Protein AF-A0A9E2J260-F1 (afdb_monomer_lite)

Foldseek 3Di:
DDPVVVVVVVVVVVVCCVVVVCCCVPPVVVVLVVCVVVVQFDPDPPGDGDDPVRCCVVPPPDPCPPPPDPADPVRLVVQLVVCVVVVVVVSNVVSVD

Structure (mmCIF, N/CA/C/O backbone):
data_AF-A0A9E2J260-F1
#
_entry.id   AF-A0A9E2J260-F1
#
loop_
_atom_site.group_PDB
_atom_site.id
_atom_site.type_symbol
_atom_site.label_atom_id
_atom_site.label_alt_id
_atom_site.label_comp_id
_atom_site.label_asym_id
_atom_site.label_entity_id
_atom_site.label_seq_id
_atom_site.pdbx_PDB_ins_code
_atom_site.Cartn_x
_atom_site.Cartn_y
_atom_site.Cartn_z
_atom_site.occupancy
_atom_site.B_iso_or_equiv
_atom_site.auth_seq_id
_atom_site.auth_comp_id
_atom_site.auth_asym_id
_atom_site.auth_atom_id
_atom_site.pdbx_PDB_model_num
ATOM 1 N N . MET A 1 1 ? -24.648 -7.299 40.852 1.00 65.00 1 MET A N 1
ATOM 2 C CA . MET A 1 1 ? -24.031 -6.164 40.127 1.00 65.00 1 MET A CA 1
ATOM 3 C C . MET A 1 1 ? -24.961 -4.964 40.239 1.00 65.00 1 MET A C 1
ATOM 5 O O . MET A 1 1 ? -26.153 -5.131 40.020 1.00 65.00 1 MET A O 1
ATOM 9 N N . ASN A 1 2 ? -24.475 -3.805 40.682 1.00 88.62 2 ASN A N 1
ATOM 10 C CA . ASN A 1 2 ? -25.334 -2.654 40.970 1.00 88.62 2 ASN A CA 1
ATOM 11 C C . ASN A 1 2 ? -25.706 -1.921 39.663 1.00 88.62 2 ASN A C 1
ATOM 13 O O . ASN A 1 2 ? -24.900 -1.875 38.738 1.00 88.62 2 ASN A O 1
ATOM 17 N N . LYS A 1 3 ? -26.895 -1.310 39.560 1.00 89.00 3 LYS A N 1
ATOM 18 C CA . LYS A 1 3 ? -27.318 -0.616 38.317 1.00 89.00 3 LYS A CA 1
ATOM 19 C C . LYS A 1 3 ? -26.304 0.453 37.881 1.00 89.00 3 LYS A C 1
ATOM 21 O O . LYS A 1 3 ? -26.048 0.621 36.695 1.00 89.00 3 LYS A O 1
ATOM 26 N N . LYS A 1 4 ? -25.664 1.115 38.851 1.00 91.38 4 LYS A N 1
ATOM 27 C CA . LYS A 1 4 ? -24.603 2.108 38.623 1.00 91.38 4 LYS A CA 1
ATOM 28 C C . LYS A 1 4 ? -23.349 1.510 37.970 1.00 91.38 4 LYS A C 1
ATOM 30 O O . LYS A 1 4 ? -22.779 2.143 37.090 1.00 91.38 4 LYS A O 1
ATOM 35 N N . THR A 1 5 ? -22.937 0.296 38.352 1.00 91.75 5 THR A N 1
ATOM 36 C CA . THR A 1 5 ? -21.764 -0.356 37.744 1.00 91.75 5 THR A CA 1
ATOM 37 C C . THR A 1 5 ? -22.040 -0.844 36.324 1.00 91.75 5 THR A C 1
ATOM 39 O O . THR A 1 5 ? -21.145 -0.784 35.490 1.00 91.75 5 THR A O 1
ATOM 42 N N . ILE A 1 6 ? -23.279 -1.240 36.013 1.00 92.88 6 ILE A N 1
ATOM 43 C CA . ILE A 1 6 ? -23.687 -1.584 34.639 1.00 92.88 6 ILE A CA 1
ATOM 44 C C . ILE A 1 6 ? -23.588 -0.355 33.727 1.00 92.88 6 ILE A C 1
ATOM 46 O O . ILE A 1 6 ? -22.963 -0.420 32.673 1.00 92.88 6 ILE A O 1
ATOM 50 N N . TRP A 1 7 ? -24.143 0.783 34.151 1.00 95.38 7 TRP A N 1
ATOM 51 C CA . TRP A 1 7 ? -24.065 2.026 33.377 1.00 95.38 7 TRP A CA 1
ATOM 52 C C . TRP A 1 7 ? -22.628 2.523 33.194 1.00 95.38 7 TRP A C 1
ATOM 54 O O . TRP A 1 7 ? -22.272 2.949 32.099 1.00 95.38 7 TRP A O 1
ATOM 64 N N . ALA A 1 8 ? -21.786 2.412 34.225 1.00 94.38 8 ALA A N 1
ATOM 65 C CA . ALA A 1 8 ? -20.372 2.765 34.122 1.00 94.38 8 ALA A CA 1
ATOM 66 C C . ALA A 1 8 ? -19.635 1.924 33.063 1.00 94.38 8 ALA A C 1
ATOM 68 O O . ALA A 1 8 ? -18.864 2.469 32.276 1.00 94.38 8 ALA A O 1
ATOM 69 N N . LEU A 1 9 ? -19.912 0.616 32.993 1.00 94.50 9 LEU A N 1
ATOM 70 C CA . LEU A 1 9 ? -19.339 -0.270 31.974 1.00 94.50 9 LEU A CA 1
ATOM 71 C C . LEU A 1 9 ? -19.811 0.091 30.564 1.00 94.50 9 LEU A C 1
ATOM 73 O O . LEU A 1 9 ? -18.995 0.148 29.649 1.00 94.50 9 LEU A O 1
ATOM 77 N N . VAL A 1 10 ? -21.103 0.382 30.388 1.00 95.12 10 VAL A N 1
ATOM 78 C CA . VAL A 1 10 ? -21.646 0.806 29.087 1.00 95.12 10 VAL A CA 1
ATOM 79 C C . VAL A 1 10 ? -20.972 2.092 28.614 1.00 95.12 10 VAL A C 1
ATOM 81 O O . VAL A 1 10 ? -20.513 2.152 27.477 1.00 95.12 10 VAL A O 1
ATOM 84 N N . ILE A 1 11 ? -20.852 3.095 29.488 1.00 95.31 11 ILE A N 1
ATOM 85 C CA . ILE A 1 11 ? -20.177 4.357 29.157 1.00 95.31 11 ILE A CA 1
ATOM 86 C C . ILE A 1 11 ? -18.720 4.100 28.765 1.00 95.31 11 ILE A C 1
ATOM 88 O O . ILE A 1 11 ? -18.255 4.663 27.780 1.00 95.31 11 ILE A O 1
ATOM 92 N N . LEU A 1 12 ? -18.013 3.228 29.485 1.00 95.81 12 LEU A N 1
ATOM 93 C CA . LEU A 1 12 ? -16.615 2.909 29.198 1.00 95.81 12 LEU A CA 1
ATOM 94 C C . LEU A 1 12 ? -16.441 2.223 27.836 1.00 95.81 12 LEU A C 1
ATOM 96 O O . LEU A 1 12 ? -15.534 2.577 27.085 1.00 95.81 12 LEU A O 1
ATOM 100 N N . VAL A 1 13 ? -17.336 1.297 27.481 1.00 95.75 13 VAL A N 1
ATOM 101 C CA . VAL A 1 13 ? -17.344 0.651 26.158 1.00 95.75 13 VAL A CA 1
ATOM 102 C C . VAL A 1 13 ? -17.641 1.668 25.059 1.00 95.75 13 VAL A C 1
ATOM 104 O O . VAL A 1 13 ? -16.927 1.707 24.060 1.00 95.75 13 VAL A O 1
ATOM 107 N N . VAL A 1 14 ? -18.643 2.529 25.247 1.00 95.75 14 VAL A N 1
ATOM 108 C CA . VAL A 1 14 ? -18.961 3.597 24.287 1.00 95.75 14 VAL A CA 1
ATOM 109 C C . VAL A 1 14 ? -17.761 4.524 24.104 1.00 95.75 14 VAL A C 1
ATOM 111 O O . VAL A 1 14 ? -17.384 4.818 22.973 1.00 95.75 14 VAL A O 1
ATOM 114 N N . LEU A 1 15 ? -17.105 4.926 25.194 1.00 95.81 15 LEU A N 1
ATOM 115 C CA . LEU A 1 15 ? -15.919 5.775 25.143 1.00 95.81 15 LEU A CA 1
ATOM 116 C C . LEU A 1 15 ? -14.777 5.102 24.367 1.00 95.81 15 LEU A C 1
ATOM 118 O O . LEU A 1 15 ? -14.157 5.734 23.515 1.00 95.81 15 LEU A O 1
ATOM 122 N N . ALA A 1 16 ? -14.532 3.811 24.611 1.00 94.00 16 ALA A N 1
ATOM 123 C CA . ALA A 1 16 ? -13.518 3.039 23.898 1.00 94.00 16 ALA A CA 1
ATOM 124 C C . ALA A 1 16 ? -13.818 2.934 22.393 1.00 94.00 16 ALA A C 1
ATOM 126 O O . ALA A 1 16 ? -12.911 3.090 21.579 1.00 94.00 16 ALA A O 1
ATOM 127 N N . VAL A 1 17 ? -15.083 2.734 22.011 1.00 94.94 17 VAL A N 1
ATOM 128 C CA . VAL A 1 17 ? -15.507 2.696 20.601 1.00 94.94 17 VAL A CA 1
ATOM 129 C C . VAL A 1 17 ? -15.344 4.064 19.940 1.00 94.94 17 VAL A C 1
ATOM 131 O O . VAL A 1 17 ? -14.840 4.140 18.823 1.00 94.94 17 VAL A O 1
ATOM 134 N N . VAL A 1 18 ? -15.715 5.149 20.622 1.00 94.81 18 VAL A N 1
ATOM 135 C CA . VAL A 1 18 ? -15.572 6.518 20.102 1.00 94.81 18 VAL A CA 1
ATOM 136 C C . VAL A 1 18 ? -14.098 6.866 19.897 1.00 94.81 18 VAL A C 1
ATOM 138 O O . VAL A 1 18 ? -13.714 7.325 18.821 1.00 94.81 18 VAL A O 1
ATOM 141 N N . LEU A 1 19 ? -13.252 6.602 20.895 1.00 93.12 19 LEU A N 1
ATOM 142 C CA . LEU A 1 19 ? -11.813 6.857 20.814 1.00 93.12 19 LEU A CA 1
ATOM 143 C C . LEU A 1 19 ? -11.136 5.966 19.763 1.00 93.12 19 LEU A C 1
ATOM 145 O O . LEU A 1 19 ? -10.336 6.453 18.962 1.00 93.12 19 LEU A O 1
ATOM 149 N N . GLY A 1 20 ? -11.489 4.681 19.720 1.00 91.50 20 GLY A N 1
ATOM 150 C CA . GLY A 1 20 ? -10.986 3.737 18.723 1.00 91.50 20 GLY A CA 1
ATOM 151 C C . GLY A 1 20 ? -11.404 4.110 17.301 1.00 91.50 20 GLY A C 1
ATOM 152 O O . GLY A 1 20 ? -10.574 4.095 16.392 1.00 91.50 20 GLY A O 1
ATOM 153 N N . GLY A 1 21 ? -12.660 4.518 17.111 1.00 90.69 21 GLY A N 1
ATOM 154 C CA . GLY A 1 21 ? -13.182 5.002 15.835 1.00 90.69 21 GLY A CA 1
ATOM 155 C C . GLY A 1 21 ? -12.483 6.279 15.371 1.00 90.69 21 GLY A C 1
ATOM 156 O O . GLY A 1 21 ? -12.053 6.360 14.220 1.00 90.69 21 GLY A O 1
ATOM 157 N N . LEU A 1 22 ? -12.278 7.243 16.277 1.00 92.00 22 LEU A N 1
ATOM 158 C CA . LEU A 1 22 ? -11.519 8.465 15.993 1.00 92.00 22 LEU A CA 1
ATOM 159 C C . LEU A 1 22 ? -10.081 8.160 15.569 1.00 92.00 22 LEU A C 1
ATOM 161 O O . LEU A 1 22 ? -9.605 8.724 14.583 1.00 92.00 22 LEU A O 1
ATOM 165 N N . TYR A 1 23 ? -9.399 7.250 16.266 1.00 92.00 23 TYR A N 1
ATOM 166 C CA . TYR A 1 23 ? -8.053 6.817 15.893 1.00 92.00 23 TYR A CA 1
ATOM 167 C C . TYR A 1 23 ? -8.029 6.141 14.515 1.00 92.00 23 TYR A C 1
ATOM 169 O O . TYR A 1 23 ? -7.195 6.482 13.669 1.00 92.00 23 TYR A O 1
ATOM 177 N N . CYS A 1 24 ? -8.969 5.226 14.255 1.00 88.06 24 CYS A N 1
ATOM 178 C CA . CYS A 1 24 ? -9.075 4.548 12.965 1.00 88.06 24 CYS A CA 1
ATOM 179 C C . CYS A 1 24 ? -9.277 5.549 11.820 1.00 88.06 24 CYS A C 1
ATOM 181 O O . CYS A 1 24 ? -8.608 5.448 10.795 1.00 88.06 24 CYS A O 1
ATOM 183 N N . TYR A 1 25 ? -10.136 6.550 12.016 1.00 86.62 25 TYR A N 1
ATOM 184 C CA . TYR A 1 25 ? -10.425 7.566 11.008 1.00 86.62 25 TYR A CA 1
ATOM 185 C C . TYR A 1 25 ? -9.278 8.565 10.801 1.00 86.62 25 TYR A C 1
ATOM 187 O O . TYR A 1 25 ? -8.964 8.923 9.671 1.00 86.62 25 TYR A O 1
ATOM 195 N N . LYS A 1 26 ? -8.634 9.032 11.879 1.00 89.19 26 LYS A N 1
ATOM 196 C CA . LYS A 1 26 ? -7.600 10.079 11.799 1.00 89.19 26 LYS A CA 1
ATOM 197 C C . LYS A 1 26 ? -6.216 9.557 11.432 1.00 89.19 26 LYS A C 1
ATOM 199 O O . LYS A 1 26 ? -5.434 10.305 10.857 1.00 89.19 26 LYS A O 1
ATOM 204 N N . VAL A 1 27 ? -5.889 8.317 11.795 1.00 88.81 27 VAL A N 1
ATOM 205 C CA . VAL A 1 27 ? -4.517 7.796 11.686 1.00 88.81 27 VAL A CA 1
ATOM 206 C C . VAL A 1 27 ? -4.442 6.594 10.760 1.00 88.81 27 VAL A C 1
ATOM 208 O O . VAL A 1 27 ? -3.598 6.563 9.866 1.00 88.81 27 VAL A O 1
ATOM 211 N N . TRP A 1 28 ? -5.292 5.591 10.970 1.00 86.94 28 TRP A N 1
ATOM 212 C CA . TRP A 1 28 ? -5.189 4.335 10.227 1.00 86.94 28 TRP A CA 1
ATOM 213 C C . TRP A 1 28 ? -5.670 4.482 8.780 1.00 86.94 28 TRP A C 1
ATOM 215 O O . TRP A 1 28 ? -4.956 4.091 7.858 1.00 86.94 28 TRP A O 1
ATOM 225 N N . TRP A 1 29 ? -6.833 5.104 8.581 1.00 87.25 29 TRP A N 1
ATOM 226 C CA . TRP A 1 29 ? -7.440 5.284 7.265 1.00 87.25 29 TRP A CA 1
ATOM 227 C C . TRP A 1 29 ? -6.571 6.102 6.294 1.00 87.25 29 TRP A C 1
ATOM 229 O O . TRP A 1 29 ? -6.256 5.583 5.222 1.00 87.25 29 TRP A O 1
ATOM 239 N N . PRO A 1 30 ? -6.060 7.298 6.656 1.00 88.38 30 PRO A N 1
ATOM 240 C CA . PRO A 1 30 ? -5.269 8.10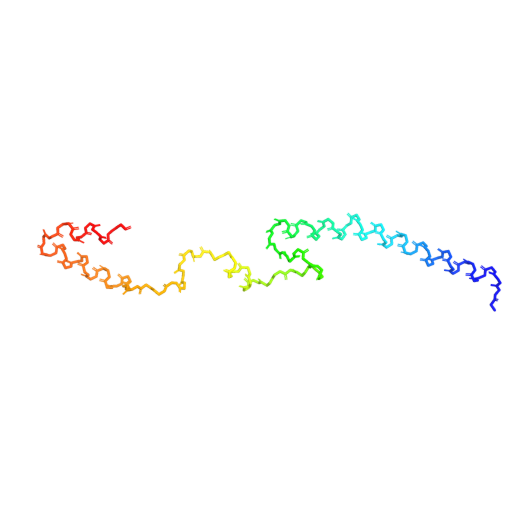2 5.725 1.00 88.38 30 PRO A CA 1
ATOM 241 C C . PRO A 1 30 ? -3.948 7.424 5.353 1.00 88.38 30 PRO A C 1
ATOM 243 O O . PRO A 1 30 ? -3.506 7.495 4.212 1.00 88.38 30 PRO A O 1
ATOM 246 N N . LYS A 1 31 ? -3.323 6.696 6.291 1.00 88.06 31 LYS A N 1
ATOM 247 C CA . LYS A 1 31 ? -2.112 5.911 6.001 1.00 88.06 31 LYS A CA 1
ATOM 248 C C . LYS A 1 31 ? -2.369 4.826 4.959 1.00 88.06 31 LYS A C 1
ATOM 250 O O . LYS A 1 31 ? -1.511 4.575 4.115 1.00 88.06 31 LYS A O 1
ATOM 255 N N . LYS A 1 32 ? -3.531 4.170 5.022 1.00 87.69 32 LYS A N 1
ATOM 256 C CA . LYS A 1 32 ? -3.934 3.178 4.022 1.00 87.69 32 LYS A CA 1
ATOM 257 C C . LYS A 1 32 ? -4.201 3.832 2.678 1.00 87.69 32 LYS A C 1
ATOM 259 O O . LYS A 1 32 ? -3.701 3.341 1.674 1.00 87.69 32 LYS A O 1
ATOM 264 N N . GLU A 1 33 ? -4.905 4.954 2.672 1.00 88.81 33 GLU A N 1
ATOM 265 C CA . GLU A 1 33 ? -5.191 5.708 1.456 1.00 88.81 33 GLU A CA 1
ATOM 266 C C . GLU A 1 33 ? -3.913 6.158 0.736 1.00 88.81 33 GLU A C 1
ATOM 268 O O . GLU A 1 33 ? -3.777 5.909 -0.458 1.00 88.81 33 GLU A O 1
ATOM 273 N N . ILE A 1 34 ? -2.928 6.697 1.461 1.00 91.25 34 ILE A N 1
ATOM 274 C CA . ILE A 1 34 ? -1.622 7.074 0.894 1.00 91.25 34 ILE A CA 1
ATOM 275 C C . ILE A 1 34 ? -0.932 5.866 0.247 1.00 91.25 34 ILE A C 1
ATOM 277 O O . ILE A 1 34 ? -0.411 5.970 -0.861 1.00 91.25 34 ILE A O 1
ATOM 281 N N . ALA A 1 35 ? -0.947 4.700 0.902 1.00 88.19 35 ALA A N 1
ATOM 282 C CA . ALA A 1 35 ? -0.342 3.488 0.347 1.00 88.19 35 ALA A CA 1
ATOM 283 C C . ALA A 1 35 ? -1.065 2.992 -0.919 1.00 88.19 35 ALA A C 1
ATOM 285 O O . ALA A 1 35 ? -0.422 2.477 -1.831 1.00 88.19 35 ALA A O 1
ATOM 286 N N . ILE A 1 36 ? -2.388 3.154 -0.987 1.00 89.56 36 ILE A N 1
ATOM 287 C CA . ILE A 1 36 ? -3.192 2.804 -2.166 1.00 89.56 36 ILE A CA 1
ATOM 288 C C . ILE A 1 36 ? -2.897 3.773 -3.312 1.00 89.56 36 ILE A C 1
ATOM 290 O O . ILE A 1 36 ? -2.647 3.331 -4.430 1.00 89.56 36 ILE A O 1
ATOM 294 N N . GLN A 1 37 ? -2.874 5.080 -3.034 1.00 89.31 37 GLN A N 1
ATOM 295 C CA . GLN A 1 37 ? -2.558 6.115 -4.023 1.00 89.31 37 GLN A CA 1
ATOM 296 C C . GLN A 1 37 ? -1.131 5.969 -4.569 1.00 89.31 37 GLN A C 1
ATOM 298 O O . GLN A 1 37 ? -0.904 6.181 -5.755 1.00 89.31 37 GLN A O 1
ATOM 303 N N . ALA A 1 38 ? -0.185 5.536 -3.733 1.00 87.94 38 ALA A N 1
ATOM 304 C CA . ALA A 1 38 ? 1.183 5.229 -4.144 1.00 87.94 38 ALA A CA 1
ATOM 305 C C . ALA A 1 38 ? 1.322 3.908 -4.932 1.00 87.94 38 ALA A C 1
ATOM 307 O O . ALA A 1 38 ? 2.430 3.554 -5.325 1.00 87.94 38 ALA A O 1
ATOM 308 N N . GLY A 1 39 ? 0.241 3.143 -5.131 1.00 86.19 39 GLY A N 1
ATOM 309 C CA . GLY A 1 39 ? 0.287 1.840 -5.808 1.00 86.19 39 GLY A CA 1
ATOM 310 C C . GLY A 1 39 ? 0.947 0.726 -4.984 1.00 86.19 39 GLY A C 1
ATOM 311 O O . GLY A 1 39 ? 1.259 -0.336 -5.516 1.00 86.19 39 GLY A O 1
ATOM 312 N N . LEU A 1 40 ? 1.148 0.939 -3.679 1.00 87.94 40 LEU A N 1
ATOM 313 C CA . LEU A 1 40 ? 1.815 0.002 -2.764 1.00 87.94 40 LEU A CA 1
ATOM 314 C C . LEU A 1 40 ? 0.843 -0.957 -2.063 1.00 87.94 40 LEU A C 1
ATOM 316 O O . LEU A 1 40 ? 1.269 -1.921 -1.423 1.00 87.94 40 LEU A O 1
ATOM 320 N N . ALA A 1 41 ? -0.463 -0.717 -2.173 1.00 91.19 41 ALA A N 1
ATOM 321 C CA . ALA A 1 41 ? -1.498 -1.553 -1.579 1.00 91.19 41 ALA A CA 1
ATOM 322 C C . ALA A 1 41 ? -2.721 -1.712 -2.494 1.00 91.19 41 ALA A C 1
ATOM 324 O O . ALA A 1 41 ? -2.985 -0.882 -3.364 1.00 91.19 41 ALA A O 1
ATOM 325 N N . LYS A 1 42 ? -3.502 -2.775 -2.265 1.00 88.19 42 LYS A N 1
ATOM 326 C CA . LYS A 1 42 ? -4.789 -2.992 -2.947 1.00 88.19 42 LYS A CA 1
ATOM 327 C C . LYS A 1 42 ? -5.809 -1.933 -2.532 1.00 88.19 42 LYS A C 1
ATOM 329 O O . LYS A 1 42 ? -5.924 -1.632 -1.348 1.00 88.19 42 LYS A O 1
ATOM 334 N N . SER A 1 43 ? -6.612 -1.453 -3.481 1.00 87.38 43 SER A N 1
ATOM 335 C CA . SER A 1 43 ? -7.716 -0.509 -3.235 1.00 87.38 43 SER A CA 1
ATOM 336 C C . SER A 1 43 ? -8.934 -1.143 -2.548 1.00 87.38 43 SER A C 1
ATOM 338 O O . SER A 1 43 ? -9.777 -0.434 -2.001 1.00 87.38 43 SER A O 1
ATOM 340 N N . THR A 1 44 ? -9.022 -2.474 -2.531 1.00 86.50 44 THR A N 1
ATOM 341 C CA . THR A 1 44 ? -10.119 -3.233 -1.919 1.00 86.50 44 THR A CA 1
ATOM 342 C C . THR A 1 44 ? -9.770 -3.698 -0.507 1.00 86.50 44 THR A C 1
ATOM 344 O O . THR A 1 44 ? -8.634 -4.111 -0.247 1.00 86.50 44 THR A O 1
ATOM 347 N N . PHE A 1 45 ? -10.765 -3.718 0.389 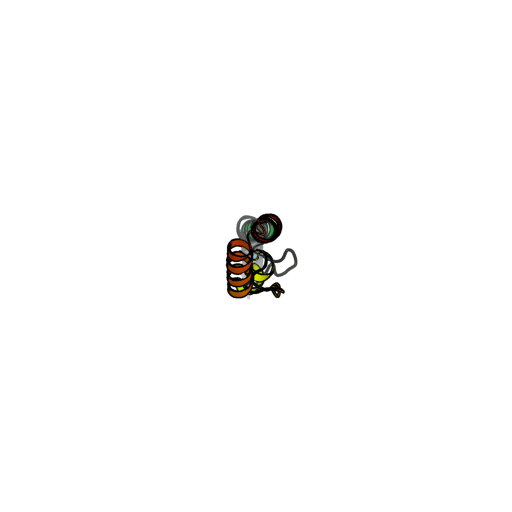1.00 82.69 45 PHE A N 1
ATOM 348 C CA . PHE A 1 45 ? -10.642 -4.324 1.721 1.00 82.69 45 PHE A CA 1
ATOM 349 C C . PHE A 1 45 ? -10.047 -5.744 1.604 1.00 82.69 45 PHE A C 1
ATOM 351 O O . PHE A 1 45 ? -10.509 -6.512 0.757 1.00 82.69 45 PHE A O 1
ATOM 358 N N . PRO A 1 46 ? -9.018 -6.117 2.394 1.00 86.31 46 PRO A N 1
ATOM 359 C CA . PRO A 1 46 ? -8.519 -5.457 3.609 1.00 86.31 46 PRO A CA 1
ATOM 360 C C . PRO A 1 46 ? -7.361 -4.451 3.408 1.00 86.31 46 PRO A C 1
ATOM 362 O O . PRO A 1 46 ? -6.586 -4.223 4.338 1.00 86.31 46 PRO A O 1
ATOM 365 N N . TRP A 1 47 ? -7.194 -3.859 2.217 1.00 84.75 47 TRP A N 1
ATOM 366 C CA . TRP A 1 47 ? -6.111 -2.903 1.907 1.00 84.75 47 TRP A CA 1
ATOM 367 C C . TRP A 1 47 ? -4.725 -3.454 2.264 1.00 84.75 47 TRP A C 1
ATOM 369 O O . TRP A 1 47 ? -3.935 -2.866 3.023 1.00 84.75 47 TRP A O 1
ATOM 379 N N . ARG A 1 48 ? -4.472 -4.666 1.758 1.00 88.44 48 ARG A N 1
ATOM 380 C CA . ARG A 1 48 ? -3.209 -5.383 1.928 1.00 88.44 48 ARG A CA 1
ATOM 381 C C . ARG A 1 48 ? -2.112 -4.687 1.127 1.00 88.44 48 ARG A C 1
ATOM 383 O O . ARG A 1 48 ? -2.337 -4.344 -0.033 1.00 88.44 48 ARG A O 1
ATOM 390 N N . ALA A 1 49 ? -0.938 -4.538 1.734 1.00 89.06 49 ALA A N 1
ATOM 391 C CA . ALA A 1 49 ? 0.265 -4.150 1.010 1.00 89.06 49 ALA A CA 1
ATOM 392 C C . ALA A 1 49 ? 0.651 -5.239 -0.003 1.00 89.06 49 ALA A C 1
ATOM 394 O O . ALA A 1 49 ? 0.425 -6.430 0.243 1.00 89.06 49 ALA A O 1
ATOM 395 N N . TYR A 1 50 ? 1.212 -4.828 -1.134 1.00 90.56 50 TYR A N 1
ATOM 396 C CA . TYR A 1 50 ? 1.790 -5.756 -2.096 1.00 90.56 50 TYR A CA 1
ATOM 397 C C . TYR A 1 50 ? 3.119 -6.308 -1.582 1.00 90.56 50 TYR A C 1
ATOM 399 O O . TYR A 1 50 ? 3.844 -5.639 -0.842 1.00 90.56 50 TYR A O 1
ATOM 407 N N . THR A 1 51 ? 3.440 -7.541 -1.965 1.00 89.88 51 THR A N 1
ATOM 408 C CA . THR A 1 51 ? 4.789 -8.078 -1.750 1.00 89.88 51 THR A CA 1
ATOM 409 C C . THR A 1 51 ? 5.763 -7.468 -2.759 1.00 89.88 51 THR A C 1
ATOM 411 O O . THR A 1 51 ? 5.354 -6.943 -3.796 1.00 89.88 51 THR A O 1
ATOM 414 N N . GLN A 1 52 ? 7.068 -7.564 -2.488 1.00 86.25 52 GLN A N 1
ATOM 415 C CA . GLN A 1 52 ? 8.090 -7.094 -3.429 1.00 86.25 52 GLN A CA 1
ATOM 416 C C . GLN A 1 52 ? 7.958 -7.774 -4.800 1.00 86.25 52 GLN A C 1
ATOM 418 O O . GLN A 1 52 ? 8.106 -7.128 -5.831 1.00 86.25 52 GLN A O 1
ATOM 423 N N . GLU A 1 53 ? 7.634 -9.066 -4.821 1.00 85.75 53 GLU A N 1
ATOM 424 C CA . GLU A 1 53 ? 7.432 -9.830 -6.055 1.00 85.75 53 GLU A CA 1
ATOM 425 C C . GLU A 1 53 ? 6.228 -9.330 -6.863 1.00 85.75 53 GLU A C 1
ATOM 427 O O . GLU A 1 53 ? 6.306 -9.214 -8.084 1.00 85.75 53 GLU A O 1
ATOM 432 N N . GLU A 1 54 ? 5.115 -9.013 -6.194 1.00 86.94 54 GLU A N 1
ATOM 433 C CA . GLU A 1 54 ? 3.927 -8.445 -6.841 1.00 86.94 54 GLU A CA 1
ATOM 434 C C . GLU A 1 54 ? 4.222 -7.052 -7.407 1.00 86.94 54 GLU A C 1
ATOM 436 O O . GLU A 1 54 ? 3.848 -6.762 -8.543 1.00 86.94 54 GLU A O 1
ATOM 441 N N . LEU A 1 55 ? 4.938 -6.213 -6.650 1.00 87.81 55 LEU A N 1
ATOM 442 C CA . LEU A 1 55 ? 5.369 -4.893 -7.112 1.00 87.81 55 LEU A CA 1
ATOM 443 C C . LEU A 1 55 ? 6.304 -4.990 -8.316 1.00 87.81 55 LEU A C 1
ATOM 445 O O . LEU A 1 55 ? 6.099 -4.269 -9.284 1.00 87.81 55 LEU A O 1
ATOM 449 N N . ASN A 1 56 ? 7.272 -5.907 -8.296 1.00 85.31 56 ASN A N 1
ATOM 450 C CA . ASN A 1 56 ? 8.204 -6.106 -9.407 1.00 85.31 56 ASN A CA 1
ATOM 451 C C . ASN A 1 56 ? 7.490 -6.574 -10.684 1.00 85.31 56 ASN A C 1
ATOM 453 O O . ASN A 1 56 ? 7.901 -6.206 -11.779 1.00 85.31 56 ASN A O 1
ATOM 457 N N . LYS A 1 57 ? 6.412 -7.358 -10.558 1.00 83.25 57 LYS A N 1
ATOM 458 C CA . LYS A 1 57 ? 5.583 -7.770 -11.701 1.00 83.25 57 LYS A CA 1
ATOM 459 C C . LYS A 1 57 ? 4.746 -6.622 -12.263 1.00 83.25 57 LYS A C 1
ATOM 461 O O . LYS A 1 57 ? 4.589 -6.528 -13.475 1.00 83.25 57 LYS A O 1
ATOM 466 N N . MET A 1 58 ? 4.193 -5.767 -11.401 1.00 83.06 58 MET A N 1
ATOM 467 C CA . MET A 1 58 ? 3.381 -4.618 -11.827 1.00 83.06 58 MET A CA 1
ATOM 468 C C . MET A 1 58 ? 4.232 -3.465 -12.371 1.00 83.06 58 MET A C 1
ATOM 470 O O . MET A 1 58 ? 3.825 -2.784 -13.309 1.00 83.06 58 MET A O 1
ATOM 474 N N . TYR A 1 59 ? 5.415 -3.267 -11.794 1.00 82.31 59 TYR A N 1
ATOM 475 C CA . TYR A 1 59 ? 6.352 -2.195 -12.112 1.00 82.31 59 TYR A CA 1
ATOM 476 C C . TYR A 1 59 ? 7.756 -2.778 -12.334 1.00 82.31 59 TYR A C 1
ATOM 478 O O . TYR A 1 59 ? 8.641 -2.616 -11.486 1.00 82.31 59 TYR A O 1
ATOM 486 N N . PRO A 1 60 ? 7.980 -3.489 -13.455 1.00 77.94 60 PRO A N 1
ATOM 487 C CA . PRO A 1 60 ? 9.279 -4.076 -13.742 1.00 77.94 60 PRO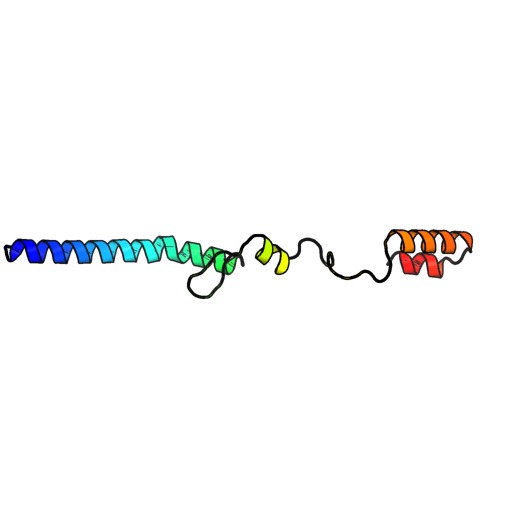 A CA 1
ATOM 488 C C . PRO A 1 60 ? 10.326 -2.972 -13.917 1.00 77.94 60 PRO A C 1
ATOM 490 O O . PRO A 1 60 ? 10.191 -2.097 -14.771 1.00 77.94 60 PRO A O 1
ATOM 493 N N . GLN A 1 61 ? 11.391 -3.032 -13.112 1.00 74.62 61 GLN A N 1
ATOM 494 C CA . GLN A 1 61 ? 12.522 -2.094 -13.190 1.00 74.62 61 GLN A CA 1
ATOM 495 C C . GLN A 1 61 ? 13.269 -2.216 -14.526 1.00 74.62 61 GLN A C 1
ATOM 497 O O . GLN A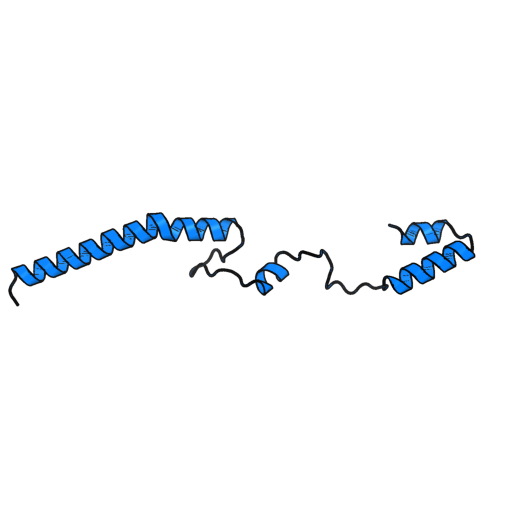 1 61 ? 13.853 -1.253 -15.014 1.00 74.62 61 GLN A O 1
ATOM 502 N N . ILE A 1 62 ? 13.216 -3.401 -15.136 1.00 76.50 62 ILE A N 1
ATOM 503 C CA . ILE A 1 62 ? 13.773 -3.674 -16.454 1.00 76.50 62 ILE A CA 1
ATOM 504 C C . ILE A 1 62 ? 12.596 -3.877 -17.405 1.00 76.50 62 ILE A C 1
ATOM 506 O O . ILE A 1 62 ? 11.975 -4.943 -17.435 1.00 76.50 62 ILE A O 1
ATOM 510 N N . LYS A 1 63 ? 12.292 -2.837 -18.191 1.00 61.34 63 LYS A N 1
ATOM 511 C CA . LYS A 1 63 ? 11.459 -2.951 -19.393 1.00 61.34 63 LYS A CA 1
ATOM 512 C C . LYS A 1 63 ? 12.075 -4.085 -20.222 1.00 61.34 63 LYS A C 1
ATOM 514 O O . LYS A 1 63 ? 13.178 -3.919 -20.724 1.00 61.34 63 LYS A O 1
ATOM 519 N N . TYR A 1 64 ? 11.397 -5.228 -20.312 1.00 67.25 64 TYR A N 1
ATOM 520 C CA . TYR A 1 64 ? 11.775 -6.394 -21.128 1.00 67.25 64 TYR A CA 1
ATOM 521 C C . TYR A 1 64 ? 12.749 -7.434 -20.543 1.00 67.25 64 TYR A C 1
ATOM 523 O O . TYR A 1 64 ? 13.247 -8.247 -21.314 1.00 67.25 64 TYR A O 1
ATOM 531 N N . ALA A 1 65 ? 12.971 -7.500 -19.222 1.00 62.38 65 ALA A N 1
ATOM 532 C CA . ALA A 1 65 ? 13.793 -8.580 -18.636 1.00 62.38 65 ALA A CA 1
ATOM 533 C C . ALA A 1 65 ? 13.320 -9.994 -19.023 1.00 62.38 65 ALA A C 1
ATOM 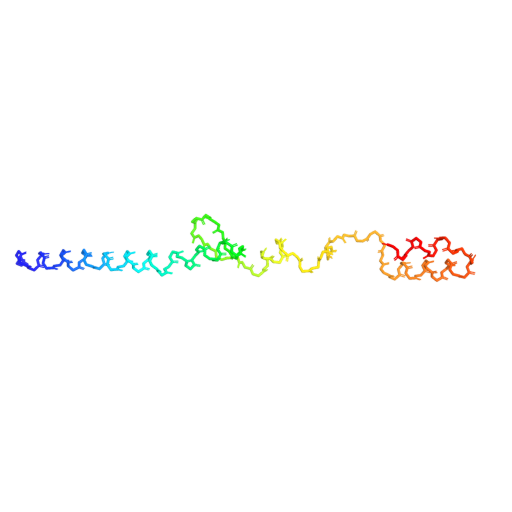535 O O . ALA A 1 65 ? 14.142 -10.865 -19.290 1.00 62.38 65 ALA A O 1
ATOM 536 N N . ASP A 1 66 ? 12.003 -10.193 -19.095 1.00 61.25 66 ASP A N 1
ATOM 537 C CA . ASP A 1 66 ? 11.399 -11.502 -19.362 1.00 61.25 66 ASP A CA 1
ATOM 538 C C . ASP A 1 66 ? 10.870 -11.640 -20.799 1.00 61.25 66 ASP A C 1
ATOM 540 O O . ASP A 1 66 ? 10.160 -12.597 -21.114 1.00 61.25 66 ASP A O 1
ATOM 544 N N . VAL A 1 67 ? 11.166 -10.681 -21.688 1.00 65.88 67 VAL A N 1
ATOM 545 C CA . VAL A 1 67 ? 10.801 -10.832 -23.101 1.00 65.88 67 VAL A CA 1
ATOM 546 C C . VAL A 1 67 ? 11.840 -11.740 -23.747 1.00 65.88 67 VAL A C 1
ATOM 548 O O . VAL A 1 67 ? 13.017 -11.382 -23.744 1.00 65.88 67 VAL A O 1
ATOM 551 N N . PRO A 1 68 ? 11.444 -12.891 -24.324 1.00 62.88 68 PRO A N 1
ATOM 552 C CA . PRO A 1 68 ? 12.375 -13.734 -25.052 1.00 62.88 68 PRO A CA 1
ATOM 553 C C . PRO A 1 68 ? 12.953 -12.926 -26.214 1.00 62.88 68 PRO A C 1
ATOM 555 O O . PRO A 1 68 ? 12.266 -12.627 -27.197 1.00 62.88 68 PRO A O 1
ATOM 558 N N . THR A 1 69 ? 14.216 -12.535 -26.085 1.00 64.69 69 THR A N 1
ATOM 559 C CA . THR A 1 69 ? 14.945 -11.891 -27.165 1.00 64.69 69 THR A CA 1
ATOM 560 C C . THR A 1 69 ? 15.135 -12.928 -28.264 1.00 64.69 69 THR A C 1
ATOM 562 O O . THR A 1 69 ? 15.670 -14.011 -28.044 1.00 64.69 69 THR A O 1
ATOM 565 N N . ARG A 1 70 ? 14.649 -12.622 -29.474 1.00 67.31 70 ARG A N 1
ATOM 566 C CA . ARG A 1 70 ? 14.832 -13.506 -30.639 1.00 67.31 70 ARG A CA 1
ATOM 567 C C . ARG A 1 70 ? 16.310 -13.701 -30.992 1.00 67.31 70 ARG A C 1
ATOM 569 O O . ARG A 1 70 ? 16.639 -14.670 -31.664 1.00 67.31 70 ARG A O 1
ATOM 576 N N . VAL A 1 71 ? 17.163 -12.772 -30.561 1.00 70.19 71 VAL A N 1
ATOM 577 C CA . VAL A 1 71 ? 18.597 -12.721 -30.835 1.00 70.19 71 VAL A CA 1
ATOM 578 C C . VAL A 1 71 ? 19.301 -12.342 -29.537 1.00 70.19 71 VAL A C 1
ATOM 580 O O . VAL A 1 71 ? 18.908 -11.370 -28.886 1.00 70.19 71 VAL A O 1
ATOM 583 N N . THR A 1 72 ? 20.304 -13.115 -29.126 1.00 77.94 72 THR A N 1
ATOM 584 C CA . THR A 1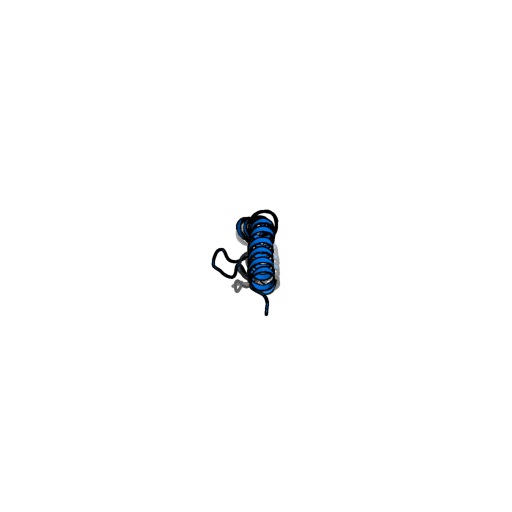 72 ? 21.073 -12.789 -27.916 1.00 77.94 72 THR A CA 1
ATOM 585 C C . THR A 1 72 ? 22.060 -11.647 -28.191 1.00 77.94 72 THR A C 1
ATOM 587 O O . THR A 1 72 ? 22.463 -11.457 -29.342 1.00 77.94 72 THR A O 1
ATOM 590 N N . PRO A 1 73 ? 22.505 -10.893 -27.169 1.00 75.56 73 PRO A N 1
ATOM 591 C CA . PRO A 1 73 ? 23.511 -9.843 -27.349 1.00 75.56 73 PRO A CA 1
ATOM 592 C C . PRO A 1 73 ? 24.791 -10.341 -28.035 1.00 75.56 73 PRO A C 1
ATOM 594 O O . PRO A 1 73 ? 25.388 -9.631 -28.843 1.00 75.56 73 PRO A O 1
ATOM 597 N N . GLU A 1 74 ? 25.194 -11.583 -27.759 1.00 79.25 74 GLU A N 1
ATOM 598 C CA . GLU A 1 74 ? 26.361 -12.221 -28.369 1.00 79.25 74 GLU A CA 1
ATOM 599 C C . GLU A 1 74 ? 26.149 -12.473 -29.865 1.00 79.25 74 GLU A C 1
ATOM 601 O O . GLU A 1 74 ? 27.065 -12.251 -30.659 1.00 79.25 74 GLU A O 1
ATOM 606 N N . GLN A 1 75 ? 24.943 -12.895 -30.261 1.00 80.44 75 GLN A N 1
ATOM 607 C CA . GLN A 1 75 ? 24.577 -13.074 -31.667 1.00 80.44 75 GLN A CA 1
ATOM 608 C C . GLN A 1 75 ? 24.529 -11.732 -32.405 1.00 80.44 75 GLN A C 1
ATOM 610 O O . GLN A 1 75 ? 25.076 -11.627 -33.501 1.00 80.44 75 GLN A O 1
ATOM 615 N N . THR A 1 76 ? 23.962 -10.689 -31.793 1.00 79.56 76 THR A N 1
ATOM 616 C CA . THR A 1 76 ? 23.978 -9.330 -32.358 1.00 79.56 76 THR A CA 1
ATOM 617 C C . THR A 1 76 ? 25.411 -8.829 -32.541 1.00 79.56 76 THR A C 1
ATOM 619 O O . THR A 1 76 ? 25.771 -8.346 -33.608 1.00 79.56 76 THR A O 1
ATOM 622 N N . TYR A 1 77 ? 26.283 -9.011 -31.547 1.00 81.88 77 TYR A N 1
ATOM 623 C CA . TYR A 1 77 ? 27.682 -8.593 -31.657 1.00 81.88 77 TYR A CA 1
ATOM 624 C C . TYR A 1 77 ? 28.452 -9.355 -32.748 1.00 81.88 77 TYR A C 1
ATOM 626 O O . TYR A 1 77 ? 29.271 -8.768 -33.463 1.00 81.88 77 TYR A O 1
ATOM 634 N N . ALA A 1 78 ? 28.201 -10.660 -32.889 1.00 83.38 78 ALA A N 1
ATOM 635 C CA . ALA A 1 78 ? 28.806 -11.476 -33.938 1.00 83.38 78 ALA A CA 1
ATOM 636 C C . ALA A 1 78 ? 28.389 -10.993 -35.335 1.00 83.38 78 ALA A C 1
ATOM 638 O O . ALA A 1 78 ? 29.261 -10.726 -36.165 1.00 83.38 78 ALA A O 1
ATOM 639 N N . ASN A 1 79 ? 27.086 -10.793 -35.553 1.00 81.19 79 ASN A N 1
ATOM 640 C CA . ASN A 1 79 ? 26.555 -10.324 -36.830 1.00 81.19 79 ASN A CA 1
ATOM 641 C C . ASN A 1 79 ? 27.042 -8.902 -37.160 1.00 81.19 79 ASN A C 1
ATOM 643 O O . ASN A 1 79 ? 27.425 -8.633 -38.296 1.00 81.19 79 ASN A O 1
ATOM 647 N N . PHE A 1 80 ? 27.128 -8.013 -36.166 1.00 81.75 80 PHE A N 1
ATOM 648 C CA . PHE A 1 80 ? 27.674 -6.667 -36.335 1.00 81.75 80 PHE A CA 1
ATOM 649 C C . PHE A 1 80 ? 29.139 -6.701 -36.794 1.00 81.75 80 PHE A C 1
ATOM 651 O O . PHE A 1 80 ? 29.529 -6.013 -37.739 1.00 81.75 80 PHE A O 1
ATOM 658 N N . ARG A 1 81 ? 29.972 -7.547 -36.173 1.00 82.56 81 ARG A N 1
ATOM 659 C CA . ARG A 1 81 ? 31.374 -7.716 -36.592 1.00 82.56 81 ARG A CA 1
ATOM 660 C C . ARG A 1 81 ? 31.503 -8.313 -37.990 1.00 82.56 81 ARG A C 1
ATOM 662 O O . ARG A 1 81 ? 32.440 -7.963 -38.707 1.00 82.56 81 ARG A O 1
ATOM 669 N N . GLU A 1 82 ? 30.604 -9.209 -38.372 1.00 81.56 82 GLU A N 1
ATOM 670 C CA . GLU A 1 82 ? 30.571 -9.788 -39.714 1.00 81.56 82 GLU A CA 1
ATOM 671 C C . GLU A 1 82 ? 30.145 -8.759 -40.774 1.00 81.56 82 GLU A C 1
ATOM 673 O O . GLU A 1 82 ? 30.796 -8.648 -41.816 1.00 81.56 82 GLU A O 1
ATOM 678 N N . ALA A 1 83 ? 29.151 -7.920 -40.473 1.00 78.19 83 ALA A N 1
ATOM 679 C CA . ALA A 1 83 ? 28.728 -6.808 -41.325 1.00 78.19 83 ALA A CA 1
ATOM 680 C C . ALA A 1 83 ? 29.856 -5.780 -41.544 1.00 78.19 83 ALA A C 1
ATOM 682 O O . ALA A 1 83 ? 30.107 -5.355 -42.674 1.00 78.19 83 ALA A O 1
ATOM 683 N N . LEU A 1 84 ? 30.620 -5.451 -40.492 1.00 79.88 84 LEU A N 1
ATOM 684 C CA . LEU A 1 84 ? 31.804 -4.589 -40.608 1.00 79.88 84 LEU A CA 1
ATOM 685 C C . LEU A 1 84 ? 32.906 -5.215 -41.476 1.00 79.88 84 LEU A C 1
ATOM 687 O O . LEU A 1 84 ? 33.544 -4.520 -42.263 1.00 79.88 84 LEU A O 1
ATOM 691 N N . ARG A 1 85 ? 33.135 -6.529 -41.359 1.00 80.81 85 ARG A N 1
ATOM 692 C CA . ARG A 1 85 ? 34.134 -7.247 -42.174 1.00 80.81 85 ARG A CA 1
ATOM 693 C C . ARG A 1 85 ? 33.750 -7.334 -43.646 1.00 80.81 85 ARG A C 1
ATOM 695 O O . ARG A 1 85 ? 34.631 -7.350 -44.498 1.00 80.81 85 ARG A O 1
ATOM 702 N N . THR A 1 86 ? 32.456 -7.394 -43.936 1.00 83.12 86 THR A N 1
ATOM 703 C CA . THR A 1 86 ? 31.911 -7.475 -45.299 1.00 83.12 86 THR A CA 1
ATOM 704 C C . THR A 1 86 ? 31.631 -6.100 -45.912 1.00 83.12 86 THR A C 1
ATOM 706 O O . THR A 1 86 ? 31.124 -6.020 -47.028 1.00 83.12 86 THR A O 1
ATOM 709 N N . ASN A 1 87 ? 32.013 -5.018 -45.218 1.00 73.25 87 ASN A N 1
ATOM 710 C CA . ASN A 1 87 ? 31.833 -3.623 -45.628 1.00 73.25 87 ASN A CA 1
ATOM 711 C C . ASN A 1 87 ? 30.364 -3.251 -45.922 1.00 73.25 87 ASN A C 1
ATOM 713 O O . ASN A 1 87 ? 30.083 -2.310 -46.665 1.00 73.25 87 ASN A O 1
ATOM 717 N N . ASN A 1 88 ? 29.419 -3.989 -45.328 1.00 74.44 88 ASN A N 1
ATOM 718 C CA . ASN A 1 88 ? 27.990 -3.734 -45.445 1.00 74.44 88 ASN A CA 1
ATOM 719 C C . ASN A 1 88 ? 27.536 -2.857 -44.271 1.00 74.44 88 ASN A C 1
ATOM 721 O O . ASN A 1 88 ? 27.060 -3.332 -43.238 1.00 74.44 88 ASN A O 1
ATOM 725 N N . LEU A 1 89 ? 27.750 -1.550 -44.436 1.00 73.12 89 LEU A N 1
ATOM 726 C CA . LEU A 1 89 ? 27.455 -0.533 -43.424 1.00 73.12 89 LEU A CA 1
ATOM 727 C C . LEU A 1 89 ? 25.960 -0.426 -43.104 1.00 73.12 89 LEU A C 1
ATOM 729 O O . LEU A 1 89 ? 25.608 -0.098 -41.976 1.00 73.12 89 LEU A O 1
ATOM 733 N N . GLU A 1 90 ? 25.093 -0.730 -44.067 1.00 72.12 90 GLU A N 1
ATOM 734 C CA . GLU A 1 90 ? 23.640 -0.666 -43.904 1.00 72.12 90 GLU A CA 1
ATOM 735 C C . GLU A 1 90 ? 23.160 -1.721 -42.894 1.00 72.12 90 GLU A C 1
ATOM 737 O O . GLU A 1 90 ? 22.486 -1.396 -41.919 1.00 72.12 90 GLU A O 1
ATOM 742 N N . MET A 1 91 ? 23.651 -2.958 -43.027 1.00 66.50 91 MET A N 1
ATOM 743 C CA . MET A 1 91 ? 23.359 -4.051 -42.092 1.00 66.50 91 MET A CA 1
ATOM 744 C C . MET A 1 91 ? 23.967 -3.826 -40.695 1.00 66.50 91 MET A C 1
ATOM 746 O O . MET A 1 91 ? 23.400 -4.243 -39.688 1.00 66.50 91 MET A O 1
ATOM 750 N N . ALA A 1 92 ? 25.128 -3.166 -40.615 1.00 63.72 92 ALA A N 1
ATOM 751 C CA . ALA A 1 92 ? 25.759 -2.826 -39.338 1.00 63.72 92 ALA A CA 1
ATOM 752 C C . ALA A 1 92 ? 24.978 -1.739 -38.576 1.00 63.72 92 ALA A C 1
ATOM 754 O O . ALA A 1 92 ? 24.924 -1.770 -37.347 1.00 63.72 92 ALA A O 1
ATOM 755 N N . LEU A 1 93 ? 24.365 -0.794 -39.296 1.00 70.56 93 LEU A N 1
ATOM 756 C CA . LEU A 1 93 ? 23.539 0.268 -38.719 1.00 70.56 93 LEU A CA 1
ATOM 757 C C . LEU A 1 93 ? 22.185 -0.253 -38.221 1.00 70.56 93 LEU A C 1
ATOM 759 O O . LEU A 1 93 ? 21.744 0.170 -37.155 1.00 70.56 93 LEU A O 1
ATOM 763 N N . GLU A 1 94 ? 21.562 -1.206 -38.922 1.00 69.38 94 GLU A N 1
ATOM 764 C CA . GLU A 1 94 ? 20.305 -1.839 -38.482 1.00 69.38 94 GLU A CA 1
ATOM 765 C C . GLU A 1 94 ? 20.423 -2.574 -37.137 1.00 69.38 94 GLU A C 1
ATOM 767 O O . GLU A 1 94 ? 19.429 -2.734 -36.438 1.00 69.38 94 GLU A O 1
ATOM 772 N N . GLN A 1 95 ? 21.626 -3.002 -36.743 1.00 62.91 95 GLN A N 1
ATOM 773 C CA . GLN A 1 95 ? 21.851 -3.705 -35.473 1.00 62.91 95 GLN A CA 1
ATOM 774 C C . GLN A 1 95 ? 22.154 -2.783 -34.284 1.00 62.91 95 GLN A C 1
ATOM 776 O O . GLN A 1 95 ? 22.305 -3.270 -33.163 1.00 62.91 95 GLN A O 1
ATOM 781 N N . LEU A 1 96 ? 22.263 -1.470 -34.518 1.00 62.12 96 LEU A N 1
ATOM 782 C CA . LEU A 1 96 ? 22.526 -0.454 -33.491 1.00 62.12 96 LEU A CA 1
ATOM 783 C C . LEU A 1 96 ? 21.268 0.330 -33.061 1.00 62.12 96 LEU A C 1
ATOM 785 O O . LEU A 1 96 ? 21.367 1.125 -32.124 1.00 62.12 96 LEU A O 1
ATOM 789 N N . GLY A 1 97 ? 20.129 0.141 -33.740 1.00 54.06 97 GLY A N 1
ATOM 790 C CA . GLY A 1 97 ? 18.830 0.764 -33.429 1.00 54.06 97 GLY A CA 1
ATOM 791 C C . GLY A 1 97 ? 17.903 -0.138 -32.625 1.00 54.06 97 GLY A C 1
ATOM 792 O O . GLY A 1 97 ? 17.068 0.425 -31.881 1.00 54.06 97 GLY A O 1
#

Secondary structure (DSSP, 8-state):
--HHHHHHHHHHHHHHHHHHHHHIIIIIHHHHHHHHHTTSB-SSTT-PBPPHHHHHHHS-SSTTTTS--SS-HHHHHHHHHHHHHTT-HHHHHHT--

pLDDT: mean 82.75, std 10.19, range [54.06, 95.81]

Sequence (97 aa):
MNKKTIWALVILVVLAVVLGGLYCYKVWWPKKEIAIQAGLAKSTFPWRAYTQEELNKMYPQIKYADVPTRVTPEQTYANFREALRTNNLEMALEQLG

Radius of gyration: 30.97 Å; chains: 1; bounding box: 62×24×87 Å